Protein AF-A0A7V5Q090-F1 (afdb_monomer)

Secondary structure (DSSP, 8-state):
-HHHHHHHHHHHHHHHHHHHHTHHHHHHHHHHHTSHHHHHHHHHHHHHHHHHHTT-HHHHHHHHHHHHHHHHHHHHH-GGGGGSHHHHTTHHHHHHHHHHHHHTTPPPPTT-TTHHHHHHHHHHHHHHHHHHHS----

Sequence (138 aa):
MRRIQDKRELGRRIDNERATINYEYWMKRSDIEQQKNTAEARRLVRKADEAKANGNPEEAKKLYDEAWDRWAVIFDAHPELITDIMAEDLKPSLDNYELVLRQLDLPFPEDFKLKRLREYYRQREEWEYLQSQTPSSQ

Radius of gyration: 21.01 Å; Cα contacts (8 Å, |Δi|>4): 84; chains: 1; bounding box: 52×27×64 Å

Nearest PDB structures (foldseek):
  8xyv-assembly2_B  TM=5.340E-01  e=2.580E+00  synthetic construct
  7abk-assembly1_A  TM=3.692E-01  e=6.845E+00  Synechocystis sp. PCC 6803 substr. Kazusa
  5cwn-assembly1_A  TM=3.640E-01  e=4.325E+00  synthetic construct

Structure (mmCIF, N/CA/C/O backbone):
data_AF-A0A7V5Q090-F1
#
_entry.id   AF-A0A7V5Q090-F1
#
loop_
_atom_site.group_PDB
_atom_site.id
_atom_site.type_symbol
_atom_site.label_atom_id
_atom_site.label_alt_id
_atom_site.label_comp_id
_atom_site.label_asym_id
_atom_site.label_entity_id
_atom_site.label_seq_id
_atom_site.pdbx_PDB_ins_code
_atom_site.Cartn_x
_atom_site.Cartn_y
_atom_site.Cartn_z
_atom_site.occupancy
_atom_site.B_iso_or_equiv
_atom_site.auth_seq_id
_atom_site.auth_comp_id
_atom_site.auth_asym_id
_atom_site.auth_atom_id
_atom_site.pdbx_PDB_model_num
ATOM 1 N N . MET A 1 1 ? 27.310 5.080 -47.777 1.00 57.38 1 MET A N 1
ATOM 2 C CA . MET A 1 1 ? 28.212 4.734 -46.653 1.00 57.38 1 MET A CA 1
ATOM 3 C C . MET A 1 1 ? 28.044 5.679 -45.458 1.00 57.38 1 MET A C 1
ATOM 5 O O . MET A 1 1 ? 27.571 5.203 -44.437 1.00 57.38 1 MET A O 1
ATOM 9 N N . ARG A 1 2 ? 28.287 6.998 -45.582 1.00 61.34 2 ARG A N 1
ATOM 10 C CA . ARG A 1 2 ? 28.190 7.990 -44.476 1.00 61.34 2 ARG A CA 1
ATOM 11 C C . ARG A 1 2 ? 26.868 7.962 -43.679 1.00 61.34 2 ARG A C 1
ATOM 13 O O . ARG A 1 2 ? 26.884 7.732 -42.482 1.00 61.34 2 ARG A O 1
ATOM 20 N N . ARG A 1 3 ? 25.715 7.979 -44.365 1.00 61.06 3 ARG A N 1
ATOM 21 C CA . ARG A 1 3 ? 24.374 7.862 -43.739 1.00 61.06 3 ARG A CA 1
ATOM 22 C C . ARG A 1 3 ? 24.142 6.598 -42.895 1.00 61.06 3 ARG A C 1
ATOM 24 O O . ARG A 1 3 ? 23.241 6.597 -42.064 1.00 61.06 3 ARG A O 1
ATOM 31 N N . ILE A 1 4 ? 24.868 5.505 -43.145 1.00 66.12 4 ILE A N 1
ATOM 32 C CA . ILE A 1 4 ? 24.721 4.253 -42.379 1.00 66.12 4 ILE A CA 1
ATOM 33 C C . ILE A 1 4 ? 25.577 4.315 -41.109 1.00 66.12 4 ILE A C 1
ATOM 35 O O . ILE A 1 4 ? 25.136 3.849 -40.063 1.00 66.12 4 ILE A O 1
ATOM 39 N N . GLN A 1 5 ? 26.765 4.924 -41.185 1.00 67.88 5 GLN A N 1
ATOM 40 C CA . GLN A 1 5 ? 27.607 5.199 -40.017 1.00 67.88 5 GLN A CA 1
ATOM 41 C C . GLN A 1 5 ? 26.926 6.176 -39.055 1.00 67.88 5 GLN A C 1
ATOM 43 O O . GLN A 1 5 ? 26.800 5.844 -37.881 1.00 67.88 5 GLN A O 1
ATOM 48 N N . ASP A 1 6 ? 26.365 7.276 -39.565 1.00 71.75 6 ASP A N 1
ATOM 49 C CA . ASP A 1 6 ? 25.673 8.278 -38.740 1.00 71.75 6 ASP A CA 1
ATOM 50 C C . ASP A 1 6 ? 24.472 7.670 -37.987 1.00 71.75 6 ASP A C 1
ATOM 52 O O . ASP A 1 6 ? 24.269 7.918 -36.800 1.00 71.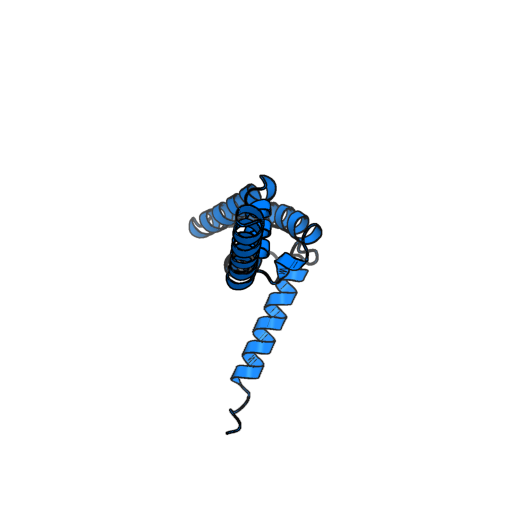75 6 ASP A O 1
ATOM 56 N N . LYS A 1 7 ? 23.696 6.795 -38.648 1.00 70.44 7 LYS A N 1
ATOM 57 C CA . LYS A 1 7 ? 22.575 6.076 -38.015 1.00 70.44 7 LYS A CA 1
ATOM 58 C C . LYS A 1 7 ? 23.034 5.084 -36.940 1.00 70.44 7 LYS A C 1
ATOM 60 O O . LYS A 1 7 ? 22.350 4.927 -35.934 1.00 70.44 7 LYS A O 1
ATOM 65 N N . ARG A 1 8 ? 24.173 4.412 -37.141 1.00 71.88 8 ARG A N 1
ATOM 66 C CA . ARG A 1 8 ? 24.747 3.471 -36.160 1.00 71.88 8 ARG A CA 1
ATOM 67 C C . ARG A 1 8 ? 25.307 4.188 -34.936 1.00 71.88 8 ARG A C 1
ATOM 69 O O . ARG A 1 8 ? 25.207 3.667 -33.831 1.00 71.88 8 ARG A O 1
ATOM 76 N N . GLU A 1 9 ? 25.903 5.355 -35.135 1.00 73.88 9 GLU A N 1
ATOM 77 C CA . GLU A 1 9 ? 26.436 6.181 -34.053 1.00 73.88 9 GLU A CA 1
ATOM 78 C C . GLU A 1 9 ? 25.313 6.811 -33.224 1.00 73.88 9 GLU A C 1
ATOM 80 O O . GLU A 1 9 ? 25.364 6.774 -31.996 1.00 73.88 9 GLU A O 1
ATOM 85 N N . LEU A 1 10 ? 24.242 7.269 -33.882 1.00 76.50 10 LEU A N 1
ATOM 86 C CA . LEU A 1 10 ? 23.024 7.715 -33.209 1.00 76.50 10 LEU A CA 1
ATOM 87 C C . LEU A 1 10 ? 22.376 6.592 -32.383 1.00 76.50 10 LEU A C 1
ATOM 89 O O . LEU A 1 10 ? 22.030 6.823 -31.230 1.00 76.50 10 LEU A O 1
ATOM 93 N N . GLY A 1 11 ? 22.259 5.380 -32.938 1.00 79.88 11 GLY A N 1
ATOM 94 C CA . GLY A 1 11 ? 21.727 4.222 -32.208 1.00 79.88 11 GLY A CA 1
ATOM 95 C C . GLY A 1 11 ? 22.520 3.921 -30.935 1.00 79.88 11 GLY A C 1
ATOM 96 O O . GLY A 1 11 ? 21.945 3.861 -29.857 1.00 79.88 11 GLY A O 1
ATOM 97 N N . ARG A 1 12 ? 23.857 3.871 -31.034 1.00 79.00 12 ARG A N 1
ATOM 98 C CA . ARG A 1 12 ? 24.735 3.649 -29.872 1.00 79.00 12 ARG A CA 1
ATOM 99 C C . ARG A 1 12 ? 24.572 4.709 -28.779 1.00 79.00 12 ARG A C 1
ATOM 101 O O . ARG A 1 12 ? 24.645 4.382 -27.600 1.00 79.00 12 ARG A O 1
ATOM 108 N N . ARG A 1 13 ? 24.373 5.976 -29.158 1.00 73.56 13 ARG A N 1
ATOM 109 C CA . ARG A 1 13 ? 24.124 7.058 -28.193 1.00 73.56 13 ARG A CA 1
ATOM 110 C C . ARG A 1 13 ? 22.788 6.885 -27.481 1.00 73.56 13 ARG A C 1
ATOM 112 O O . ARG A 1 13 ? 22.755 6.979 -26.262 1.00 73.56 13 ARG A O 1
ATOM 119 N N . ILE A 1 14 ? 21.731 6.571 -28.230 1.00 75.00 14 ILE A N 1
ATOM 120 C CA . ILE A 1 14 ? 20.401 6.307 -27.669 1.00 75.00 14 ILE A CA 1
ATOM 121 C C . ILE A 1 14 ? 20.457 5.129 -26.689 1.00 75.00 14 ILE A C 1
ATOM 123 O O . ILE A 1 14 ? 19.910 5.230 -25.595 1.00 75.00 14 ILE A O 1
ATOM 127 N N . ASP A 1 15 ? 21.148 4.043 -27.038 1.00 75.69 15 ASP A N 1
ATOM 128 C CA . ASP A 1 15 ? 21.261 2.865 -26.170 1.00 75.69 15 ASP A CA 1
ATOM 129 C C . ASP A 1 15 ? 22.012 3.185 -24.866 1.00 75.69 15 ASP A C 1
ATOM 131 O O . ASP A 1 15 ? 21.560 2.820 -23.780 1.00 75.69 15 ASP A O 1
ATOM 135 N N . ASN A 1 16 ? 23.111 3.942 -24.950 1.00 73.88 16 ASN A N 1
ATOM 136 C CA . ASN A 1 16 ? 23.860 4.379 -23.770 1.00 73.88 16 ASN A CA 1
ATOM 137 C C . ASN A 1 16 ? 23.034 5.312 -22.864 1.00 73.88 16 ASN A C 1
ATOM 139 O O . ASN A 1 16 ? 23.061 5.177 -21.639 1.00 73.88 16 ASN A O 1
ATOM 143 N N . GLU A 1 17 ? 22.292 6.255 -23.449 1.00 73.19 17 GLU A N 1
ATOM 144 C CA . GLU A 1 17 ? 21.433 7.187 -22.706 1.00 73.19 17 GLU A CA 1
ATOM 145 C C . GLU A 1 17 ? 20.271 6.445 -22.021 1.00 73.19 17 GLU A C 1
ATOM 147 O O . GLU A 1 17 ? 19.977 6.696 -20.849 1.00 73.19 17 GLU A O 1
ATOM 152 N N . ARG A 1 18 ? 19.670 5.459 -22.703 1.00 73.38 18 ARG A N 1
ATOM 153 C CA . ARG A 1 18 ? 18.624 4.588 -22.142 1.00 73.38 18 ARG A CA 1
ATOM 154 C C . ARG A 1 18 ? 19.118 3.762 -20.959 1.00 73.38 18 ARG A C 1
ATOM 156 O O . ARG A 1 18 ? 18.403 3.663 -19.961 1.00 73.38 18 ARG A O 1
ATOM 163 N N . ALA A 1 19 ? 20.329 3.212 -21.051 1.00 71.38 19 ALA A N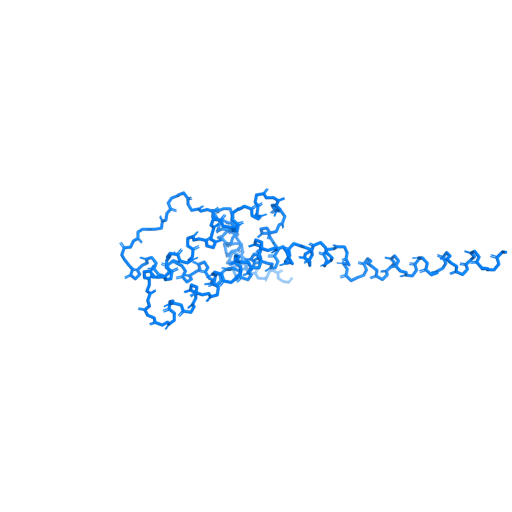 1
ATOM 164 C CA . ALA A 1 19 ? 20.940 2.449 -19.967 1.00 71.38 19 ALA A CA 1
ATOM 165 C C . ALA A 1 19 ? 21.282 3.333 -18.755 1.00 71.38 19 ALA A C 1
ATOM 167 O O . ALA A 1 19 ? 21.074 2.925 -17.617 1.00 71.38 19 ALA A O 1
ATOM 168 N N . THR A 1 20 ? 21.748 4.565 -18.989 1.00 73.38 20 THR A N 1
ATOM 169 C CA . THR A 1 20 ? 22.160 5.489 -17.916 1.00 73.38 20 THR A CA 1
ATOM 170 C C . THR A 1 20 ? 20.979 5.953 -17.056 1.00 73.38 20 THR A C 1
ATOM 172 O O . THR A 1 20 ? 21.113 6.079 -15.844 1.00 73.38 20 THR A O 1
ATOM 175 N N . ILE A 1 21 ? 19.818 6.205 -17.667 1.00 73.75 21 ILE A N 1
ATOM 176 C CA . ILE A 1 21 ? 18.642 6.784 -16.984 1.00 73.75 21 ILE A CA 1
ATOM 177 C C . ILE A 1 21 ? 17.689 5.695 -16.452 1.00 73.75 21 ILE A C 1
ATOM 179 O O . ILE A 1 21 ? 16.707 5.999 -15.779 1.00 73.75 21 ILE A O 1
ATOM 183 N N . ASN A 1 22 ? 17.976 4.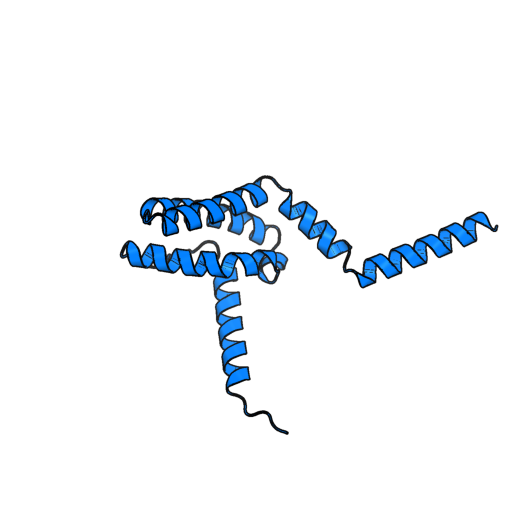417 -16.724 1.00 83.81 22 ASN A N 1
ATOM 184 C CA . ASN A 1 22 ? 17.056 3.305 -16.483 1.00 83.81 22 ASN A CA 1
ATOM 185 C C . ASN A 1 22 ? 15.711 3.513 -17.216 1.00 83.81 22 ASN A C 1
ATOM 187 O O . ASN A 1 22 ? 14.625 3.453 -16.643 1.00 83.81 22 ASN A O 1
ATOM 191 N N . TYR A 1 23 ? 15.788 3.844 -18.508 1.00 81.12 23 TYR A N 1
ATOM 192 C CA . TYR A 1 23 ? 14.634 4.265 -19.311 1.00 81.12 23 TYR A CA 1
ATOM 193 C C . TYR A 1 23 ? 13.528 3.205 -19.398 1.00 81.12 23 TYR A C 1
ATOM 195 O O . TYR A 1 23 ? 12.351 3.540 -19.301 1.00 81.12 23 TYR A O 1
ATOM 203 N N . GLU A 1 24 ? 13.893 1.933 -19.566 1.00 80.50 24 GLU A N 1
ATOM 204 C CA . GLU A 1 24 ? 12.922 0.835 -19.679 1.00 80.50 24 GLU A CA 1
ATOM 205 C C . GLU A 1 24 ? 12.111 0.655 -18.392 1.00 80.50 24 GLU A C 1
ATOM 207 O O . GLU A 1 24 ? 10.899 0.452 -18.453 1.00 80.50 24 GLU A O 1
ATOM 212 N N . TYR A 1 25 ? 12.754 0.816 -17.232 1.00 82.75 25 TYR A N 1
ATOM 213 C CA . TYR A 1 25 ? 12.088 0.820 -15.932 1.00 82.75 25 TYR A CA 1
ATOM 214 C C . TYR A 1 25 ? 11.060 1.954 -15.829 1.00 82.75 25 TYR A C 1
ATOM 216 O O . TYR A 1 25 ? 9.895 1.698 -15.523 1.00 82.75 25 TYR A O 1
ATOM 224 N N . TRP A 1 26 ? 11.450 3.193 -16.153 1.00 85.56 26 TRP A N 1
ATOM 225 C CA . TRP A 1 26 ? 10.536 4.339 -16.090 1.00 85.56 26 TRP A CA 1
ATOM 226 C C . TRP A 1 26 ? 9.395 4.242 -17.103 1.00 85.56 26 TRP A C 1
ATOM 228 O O . TRP A 1 26 ? 8.272 4.639 -16.793 1.00 85.56 26 TRP A O 1
ATOM 238 N N . MET A 1 27 ? 9.652 3.689 -18.292 1.00 86.00 27 MET A N 1
ATOM 239 C CA . MET A 1 27 ? 8.611 3.454 -19.292 1.00 86.00 27 MET A CA 1
ATOM 240 C C . MET A 1 27 ? 7.593 2.430 -18.786 1.00 86.00 27 MET A C 1
ATOM 242 O O . MET A 1 27 ? 6.403 2.726 -18.753 1.00 86.00 27 MET A O 1
ATOM 246 N N . LYS A 1 28 ? 8.061 1.272 -18.304 1.00 86.06 28 LYS A N 1
ATOM 247 C CA . LYS A 1 28 ? 7.188 0.224 -17.762 1.00 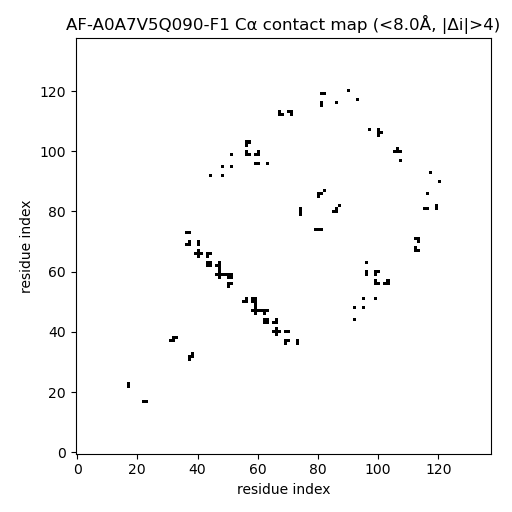86.06 28 LYS A CA 1
ATOM 248 C C . LYS A 1 28 ? 6.354 0.738 -16.590 1.00 86.06 28 LYS A C 1
ATOM 250 O O . LYS A 1 28 ? 5.156 0.477 -16.521 1.00 86.06 28 LYS A O 1
ATOM 255 N N . ARG A 1 29 ? 6.974 1.492 -15.680 1.00 86.44 29 ARG A N 1
ATOM 256 C CA . ARG A 1 29 ? 6.275 2.105 -14.548 1.00 86.44 29 ARG A CA 1
ATOM 257 C C . ARG A 1 29 ? 5.199 3.082 -15.013 1.00 86.44 29 ARG A C 1
ATOM 259 O O . ARG A 1 29 ? 4.070 3.001 -14.542 1.00 86.44 29 ARG A O 1
ATOM 266 N N . SER A 1 30 ? 5.529 3.959 -15.958 1.00 88.00 30 SER A N 1
ATOM 267 C CA . SER A 1 30 ? 4.575 4.906 -16.541 1.00 88.00 30 SER A CA 1
ATOM 268 C C . SER A 1 30 ? 3.380 4.189 -17.174 1.00 88.00 30 SER A C 1
ATOM 270 O O . SER A 1 30 ? 2.236 4.563 -16.919 1.00 88.00 30 SER A O 1
ATOM 272 N N . ASP A 1 31 ? 3.626 3.113 -17.925 1.00 89.44 31 ASP A N 1
ATOM 273 C CA . ASP A 1 31 ? 2.565 2.314 -18.543 1.00 89.44 31 ASP A CA 1
ATOM 274 C C . ASP A 1 31 ? 1.624 1.708 -17.494 1.00 89.44 31 ASP A C 1
ATOM 276 O O . ASP A 1 31 ? 0.408 1.712 -17.682 1.00 89.44 31 ASP A O 1
ATOM 280 N N . ILE A 1 32 ? 2.165 1.224 -16.371 1.00 90.00 32 ILE A N 1
ATOM 281 C CA . ILE A 1 32 ? 1.378 0.659 -15.266 1.00 90.00 32 ILE A CA 1
ATOM 282 C C . ILE A 1 32 ? 0.604 1.753 -14.517 1.00 90.00 32 ILE A C 1
ATOM 284 O O . ILE A 1 32 ? -0.578 1.568 -14.220 1.00 90.00 32 ILE A O 1
ATOM 288 N N . GLU A 1 33 ? 1.226 2.898 -14.229 1.00 86.44 33 GLU A N 1
ATOM 289 C CA . GLU A 1 33 ? 0.592 4.030 -13.537 1.00 86.44 33 GLU A CA 1
ATOM 290 C C . GLU A 1 33 ? -0.569 4.637 -14.339 1.00 86.44 33 GLU A C 1
ATOM 292 O O . GLU A 1 33 ? -1.576 5.044 -13.754 1.00 86.44 33 GLU A O 1
ATOM 297 N N . GLN A 1 34 ? -0.474 4.642 -15.671 1.00 89.12 34 GLN A N 1
ATOM 298 C CA . GLN A 1 34 ? -1.530 5.133 -16.561 1.00 89.12 34 GLN A CA 1
ATOM 299 C C . GLN A 1 34 ? -2.733 4.187 -16.670 1.00 89.12 34 GLN A C 1
ATOM 301 O O . GLN A 1 34 ? -3.797 4.594 -17.152 1.00 89.12 34 GLN A O 1
ATOM 306 N N . GLN A 1 35 ? -2.613 2.931 -16.227 1.00 92.88 35 GLN A N 1
ATOM 307 C CA . GLN A 1 35 ? -3.745 2.012 -16.245 1.00 92.88 35 GLN A CA 1
ATOM 308 C C . GLN A 1 35 ? -4.866 2.535 -15.346 1.00 92.88 35 GLN A C 1
ATOM 310 O O . GLN A 1 35 ? -4.655 2.927 -14.197 1.00 92.88 35 GLN A O 1
ATOM 315 N N . LYS A 1 36 ? -6.104 2.457 -15.846 1.00 91.44 36 LYS A N 1
ATOM 316 C CA . LYS A 1 36 ? -7.294 2.921 -15.119 1.00 91.44 36 LYS A CA 1
ATOM 317 C C . LYS A 1 36 ? -7.405 2.300 -13.723 1.00 91.44 36 LYS A C 1
ATOM 319 O O . LYS A 1 36 ? -7.831 2.979 -12.796 1.00 91.44 36 LYS A O 1
ATOM 324 N N . ASN A 1 37 ? -7.022 1.029 -13.569 1.00 92.62 37 ASN A N 1
ATOM 325 C CA . ASN A 1 37 ? -7.067 0.353 -12.274 1.00 92.62 37 ASN A CA 1
ATOM 326 C C . ASN A 1 37 ? -6.063 0.950 -11.275 1.00 92.62 37 ASN A C 1
ATOM 328 O O . ASN A 1 37 ? -6.434 1.213 -10.136 1.00 92.62 37 ASN A O 1
ATOM 332 N N . THR A 1 38 ? -4.832 1.229 -11.709 1.00 93.25 38 THR A N 1
ATOM 333 C CA . THR A 1 38 ? -3.785 1.844 -10.880 1.00 93.25 38 THR A CA 1
ATOM 334 C C . THR A 1 38 ? -4.146 3.269 -10.481 1.00 93.25 38 THR A C 1
ATOM 336 O O . THR A 1 38 ? -4.063 3.624 -9.304 1.00 93.25 38 THR A O 1
ATOM 339 N N . ALA A 1 39 ? -4.627 4.071 -11.435 1.00 95.19 39 ALA A N 1
ATOM 340 C CA . ALA A 1 39 ? -5.104 5.422 -11.161 1.00 95.19 39 ALA A CA 1
ATOM 341 C C . ALA A 1 39 ? -6.257 5.418 -10.142 1.00 95.19 39 ALA A C 1
ATOM 343 O O . ALA A 1 39 ? -6.282 6.233 -9.217 1.00 95.19 39 ALA A O 1
ATOM 344 N N . GLU A 1 40 ? -7.187 4.470 -10.268 1.00 97.12 40 GLU A N 1
ATOM 345 C CA . GLU A 1 40 ? -8.305 4.328 -9.338 1.00 97.12 40 GLU A CA 1
ATOM 346 C C . GLU A 1 40 ? -7.858 3.852 -7.951 1.00 97.12 40 GLU A C 1
ATOM 348 O O . GLU A 1 40 ? -8.311 4.400 -6.946 1.00 97.12 40 GLU A O 1
ATOM 353 N N . ALA A 1 41 ? -6.923 2.901 -7.876 1.00 97.12 41 ALA A N 1
ATOM 354 C CA . ALA A 1 41 ? -6.332 2.450 -6.619 1.00 97.12 41 ALA A CA 1
ATOM 355 C C . ALA A 1 41 ? -5.663 3.616 -5.872 1.00 97.12 41 ALA A C 1
ATOM 357 O O . ALA A 1 41 ? -5.951 3.851 -4.699 1.00 97.12 41 ALA A O 1
ATOM 358 N N . ARG A 1 42 ? -4.852 4.426 -6.569 1.00 96.06 42 ARG A N 1
ATOM 359 C CA . ARG A 1 42 ? -4.246 5.655 -6.021 1.00 96.06 42 ARG A CA 1
ATOM 360 C C . ARG A 1 42 ? -5.304 6.653 -5.550 1.00 96.06 42 ARG A C 1
ATOM 362 O O . ARG A 1 42 ? -5.183 7.232 -4.470 1.00 96.06 42 ARG A O 1
ATOM 369 N N . ARG A 1 43 ? -6.364 6.846 -6.341 1.00 97.75 43 ARG A N 1
ATOM 370 C CA . ARG A 1 43 ? -7.474 7.743 -5.995 1.00 97.75 43 ARG A CA 1
ATOM 371 C C . ARG A 1 43 ? -8.184 7.297 -4.717 1.00 97.75 43 ARG A C 1
ATOM 373 O O . ARG A 1 43 ? -8.589 8.154 -3.937 1.00 97.75 43 ARG A O 1
ATOM 380 N N . LEU A 1 44 ? -8.388 5.995 -4.530 1.00 98.50 44 LEU A N 1
ATOM 381 C CA . LEU A 1 44 ? -9.043 5.440 -3.346 1.00 98.50 44 LEU A CA 1
ATOM 382 C C . LEU A 1 44 ? -8.176 5.587 -2.100 1.00 98.50 44 LEU A C 1
ATOM 384 O O . LEU A 1 44 ? -8.688 6.089 -1.105 1.00 98.50 44 LEU A O 1
ATOM 388 N N . VAL A 1 45 ? -6.874 5.281 -2.184 1.00 98.31 45 VAL A N 1
ATOM 389 C CA . VAL A 1 45 ? -5.924 5.519 -1.080 1.00 98.31 45 VAL A CA 1
ATOM 390 C C . VAL A 1 45 ? -5.981 6.977 -0.626 1.00 98.31 45 VAL A C 1
ATOM 392 O O . VAL A 1 45 ? -6.227 7.245 0.546 1.00 98.31 45 VAL A O 1
ATOM 395 N N . ARG A 1 46 ? -5.877 7.928 -1.565 1.00 98.06 46 ARG A N 1
ATOM 396 C CA . ARG A 1 46 ? -5.947 9.358 -1.237 1.00 98.06 46 ARG A CA 1
ATOM 397 C C . ARG A 1 46 ? -7.263 9.736 -0.552 1.00 98.06 46 ARG A C 1
ATOM 399 O O . ARG A 1 46 ? -7.249 10.465 0.432 1.00 98.06 46 ARG A O 1
ATOM 406 N N . LYS A 1 47 ? -8.402 9.247 -1.056 1.00 98.62 47 LYS A N 1
ATOM 407 C CA . LYS A 1 47 ? -9.702 9.519 -0.422 1.00 98.62 47 LYS A CA 1
ATOM 408 C C . LYS A 1 47 ? -9.810 8.894 0.968 1.00 98.62 47 LYS A C 1
ATOM 410 O O . LYS A 1 47 ? -10.454 9.479 1.831 1.00 98.62 47 LYS A O 1
ATOM 415 N N . ALA A 1 48 ? -9.207 7.729 1.186 1.00 98.62 48 ALA A N 1
ATOM 416 C CA . ALA A 1 48 ? -9.179 7.083 2.491 1.00 98.62 48 ALA A CA 1
ATOM 417 C C . ALA A 1 48 ? -8.347 7.897 3.496 1.00 98.62 48 ALA A C 1
ATOM 419 O O . ALA A 1 48 ? -8.815 8.159 4.604 1.00 98.62 48 ALA A O 1
ATOM 420 N N . ASP A 1 49 ? -7.171 8.382 3.076 1.00 98.31 49 ASP A N 1
ATOM 421 C CA . ASP A 1 49 ? -6.335 9.288 3.872 1.00 98.31 49 ASP A CA 1
ATOM 422 C C . ASP A 1 49 ? -7.091 10.592 4.214 1.00 98.31 49 ASP A C 1
ATOM 424 O O . ASP A 1 49 ? -7.074 11.040 5.362 1.00 98.31 49 ASP A O 1
ATOM 428 N N . GLU A 1 50 ? -7.820 11.170 3.249 1.00 98.50 50 GLU A N 1
ATOM 429 C CA . GLU A 1 50 ? -8.683 12.344 3.458 1.00 98.50 50 GLU A CA 1
ATOM 430 C C . GLU A 1 50 ? -9.833 12.052 4.440 1.00 98.50 50 GLU A C 1
ATOM 432 O O . GLU A 1 50 ? -10.084 12.840 5.351 1.00 98.50 50 GLU A O 1
ATOM 437 N N . ALA A 1 51 ? -10.523 10.917 4.300 1.00 98.31 51 ALA A N 1
ATOM 438 C CA . ALA A 1 51 ? -11.604 10.517 5.201 1.00 98.31 51 ALA A CA 1
ATOM 439 C C . ALA A 1 51 ? -11.103 10.326 6.641 1.00 98.31 51 ALA A C 1
ATOM 441 O O . ALA A 1 51 ? -11.738 10.817 7.577 1.00 98.31 51 ALA A O 1
ATOM 442 N N . LYS A 1 52 ? -9.929 9.704 6.819 1.00 97.38 52 LYS A N 1
ATOM 443 C CA . LYS A 1 52 ? -9.261 9.598 8.123 1.00 97.38 52 LYS A CA 1
ATOM 444 C C . LYS A 1 52 ? -8.964 10.983 8.695 1.00 97.38 52 LYS A C 1
ATOM 446 O O . LYS A 1 52 ? -9.270 11.239 9.857 1.00 97.38 52 LYS A O 1
ATOM 451 N N . ALA A 1 53 ? -8.361 11.870 7.901 1.00 97.31 53 ALA A N 1
ATOM 452 C CA . ALA A 1 53 ? -8.014 13.221 8.342 1.00 97.31 53 ALA A CA 1
ATOM 453 C C . ALA A 1 53 ? -9.250 14.037 8.761 1.00 97.31 53 ALA A C 1
ATOM 455 O O . ALA A 1 53 ? -9.172 14.838 9.689 1.00 97.31 53 ALA A O 1
ATOM 456 N N . ASN A 1 54 ? -10.396 13.778 8.129 1.00 97.81 54 ASN A N 1
ATOM 457 C CA . ASN A 1 54 ? -11.682 14.395 8.451 1.00 97.81 54 ASN A CA 1
ATOM 458 C C . ASN A 1 54 ? -12.414 13.741 9.639 1.00 97.81 54 ASN A C 1
ATOM 460 O O . ASN A 1 54 ? -13.527 14.154 9.954 1.00 97.81 54 ASN A O 1
ATOM 464 N N . GLY A 1 55 ? -11.822 12.736 10.293 1.00 97.31 55 GLY A N 1
ATOM 465 C CA . GLY A 1 55 ? -12.424 12.066 11.446 1.00 97.31 55 GLY A CA 1
ATOM 466 C C . GLY A 1 55 ? -13.551 11.094 11.094 1.00 97.31 55 GLY A C 1
ATO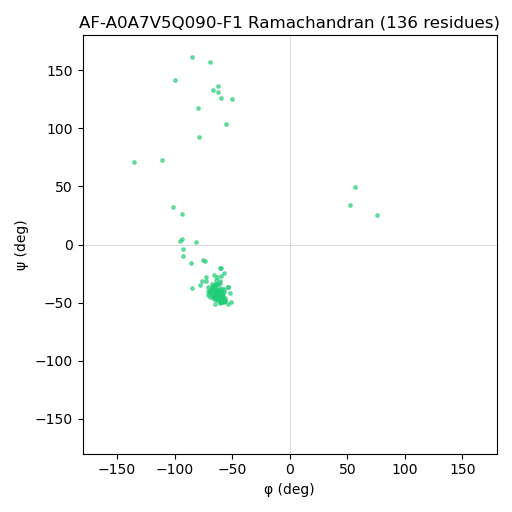M 467 O O . GLY A 1 55 ? -14.397 10.837 11.942 1.00 97.31 55 GLY A O 1
ATOM 468 N N . ASN A 1 56 ? -13.554 10.546 9.873 1.00 98.06 56 ASN A N 1
ATOM 469 C CA . ASN A 1 56 ? -14.535 9.560 9.404 1.00 98.06 56 ASN A CA 1
ATOM 470 C C . ASN A 1 56 ? -13.873 8.177 9.220 1.00 98.06 56 ASN A C 1
ATOM 472 O O . ASN A 1 56 ? -13.632 7.760 8.078 1.00 98.06 56 ASN A O 1
ATOM 476 N N . PRO A 1 57 ? -13.526 7.467 10.311 1.00 97.56 57 PRO A N 1
ATOM 477 C CA . PRO A 1 57 ? -12.776 6.216 10.237 1.00 97.56 57 PRO A CA 1
ATOM 478 C C . PRO A 1 57 ? -13.539 5.088 9.524 1.00 97.56 57 PRO A C 1
ATOM 480 O O . PRO A 1 57 ? -12.915 4.278 8.840 1.00 97.56 57 PRO A O 1
ATOM 483 N N . GLU A 1 58 ? -14.871 5.045 9.591 1.00 98.25 58 GLU A N 1
ATOM 484 C CA . GLU A 1 58 ? -15.684 4.036 8.898 1.00 98.25 58 GLU A CA 1
ATOM 485 C C . GLU A 1 58 ? -15.561 4.156 7.374 1.00 98.25 58 GLU A C 1
ATOM 487 O O . GLU A 1 58 ? -15.337 3.164 6.675 1.00 98.25 58 GLU A O 1
ATOM 492 N N . GLU A 1 59 ? -15.665 5.382 6.855 1.00 98.38 59 GLU A N 1
ATOM 493 C CA . GLU A 1 59 ? -15.508 5.650 5.423 1.00 98.38 59 GLU A CA 1
ATOM 494 C C . GLU A 1 59 ? -14.054 5.440 4.991 1.00 98.38 59 GLU A C 1
ATOM 496 O O . GLU A 1 59 ? -13.802 4.833 3.950 1.00 98.38 59 GLU A O 1
ATOM 501 N N . ALA A 1 60 ? -13.090 5.861 5.818 1.00 98.62 60 ALA A N 1
ATOM 502 C CA . ALA A 1 60 ? -11.677 5.609 5.564 1.00 98.62 60 ALA A CA 1
ATOM 503 C C . ALA A 1 60 ? -11.398 4.109 5.416 1.00 98.62 60 ALA A C 1
ATOM 505 O O . ALA A 1 60 ? -10.791 3.697 4.428 1.00 98.62 60 ALA A O 1
ATOM 506 N N . LYS A 1 61 ? -11.896 3.277 6.342 1.00 98.38 61 LYS A N 1
ATOM 507 C CA . LYS A 1 61 ? -11.727 1.820 6.286 1.00 98.38 61 LYS A CA 1
ATOM 508 C C . LYS A 1 61 ? -12.278 1.250 4.982 1.00 98.38 61 LYS A C 1
ATOM 510 O O . LYS A 1 61 ? -11.577 0.500 4.310 1.00 98.38 61 LYS A O 1
ATOM 515 N N . LYS A 1 62 ? -13.505 1.619 4.609 1.00 98.50 62 LYS A N 1
ATOM 516 C CA . LYS A 1 62 ? -14.146 1.139 3.378 1.00 98.50 62 LYS A CA 1
ATOM 517 C C . LYS A 1 62 ? -13.331 1.498 2.132 1.00 98.50 62 LYS A C 1
ATOM 519 O O . LYS A 1 62 ? -13.141 0.655 1.258 1.00 98.50 62 LYS A O 1
ATOM 524 N N . LEU A 1 63 ? -12.851 2.738 2.054 1.00 98.75 63 LEU A N 1
ATOM 525 C CA . LEU A 1 63 ? -12.045 3.216 0.930 1.00 98.75 63 LEU A CA 1
ATOM 526 C C . LEU A 1 63 ? -10.676 2.531 0.873 1.00 98.75 63 LEU A C 1
ATOM 528 O O . LEU A 1 63 ? -10.211 2.204 -0.219 1.00 98.75 63 LEU A O 1
ATOM 532 N N . TYR A 1 64 ? -10.047 2.288 2.026 1.00 98.56 64 TYR A N 1
ATOM 533 C CA . TYR A 1 64 ? -8.814 1.511 2.101 1.00 98.56 64 TYR A CA 1
ATOM 534 C C . TYR A 1 64 ? -9.027 0.071 1.650 1.00 98.56 64 TYR A C 1
ATOM 536 O O . TYR A 1 64 ? -8.261 -0.401 0.821 1.00 98.56 64 TYR A O 1
ATOM 544 N N . ASP A 1 65 ? -10.068 -0.608 2.133 1.00 98.12 65 ASP A N 1
ATOM 545 C CA . ASP A 1 65 ? -10.361 -1.988 1.736 1.00 98.12 65 ASP A CA 1
ATOM 546 C C . ASP A 1 65 ? -10.522 -2.098 0.207 1.00 98.12 65 ASP A C 1
ATOM 548 O O . ASP A 1 65 ? -9.876 -2.939 -0.420 1.00 98.12 65 ASP A O 1
ATOM 552 N N . GLU A 1 66 ? -11.276 -1.182 -0.420 1.00 98.12 66 GLU A N 1
ATOM 553 C CA . GLU A 1 66 ? -11.412 -1.146 -1.885 1.00 98.12 66 GLU A CA 1
ATOM 554 C C . GLU A 1 66 ? -10.075 -0.847 -2.588 1.00 98.12 66 GLU A C 1
ATOM 556 O O . GLU A 1 66 ? -9.767 -1.412 -3.642 1.00 98.12 66 GLU A O 1
ATOM 561 N N . ALA A 1 67 ? -9.253 0.041 -2.021 1.00 98.06 67 ALA A N 1
ATOM 562 C CA . ALA A 1 67 ? -7.925 0.314 -2.554 1.00 98.06 67 ALA A CA 1
ATOM 563 C C . ALA A 1 67 ? -7.025 -0.929 -2.496 1.00 98.06 67 ALA A C 1
ATOM 565 O O . ALA A 1 67 ? -6.331 -1.229 -3.468 1.00 98.06 67 ALA A O 1
ATOM 566 N N . TRP A 1 68 ? -7.040 -1.657 -1.379 1.00 97.88 68 TRP A N 1
ATOM 567 C CA . TRP A 1 68 ? -6.227 -2.849 -1.152 1.00 97.88 68 TRP A CA 1
ATOM 568 C C . TRP A 1 68 ? -6.617 -4.002 -2.066 1.00 97.88 68 TRP A C 1
ATOM 570 O O . TRP A 1 68 ? -5.723 -4.668 -2.585 1.00 97.88 68 TRP A O 1
ATOM 580 N N . ASP A 1 69 ? -7.908 -4.182 -2.348 1.00 97.19 69 ASP A N 1
ATOM 581 C CA . ASP A 1 69 ? -8.365 -5.148 -3.351 1.00 97.19 69 ASP A CA 1
ATOM 582 C C . ASP A 1 69 ? -7.772 -4.841 -4.736 1.00 97.19 69 ASP A C 1
ATOM 584 O O . ASP A 1 69 ? -7.280 -5.733 -5.430 1.00 97.19 69 ASP A O 1
ATOM 588 N N . ARG A 1 70 ? -7.742 -3.565 -5.138 1.00 97.25 70 ARG A N 1
ATOM 589 C CA . ARG A 1 70 ? -7.166 -3.167 -6.433 1.00 97.25 70 ARG A CA 1
ATOM 590 C C . ARG A 1 70 ? -5.652 -3.308 -6.467 1.00 97.25 70 ARG A C 1
ATOM 592 O O . ARG A 1 70 ? -5.113 -3.771 -7.471 1.00 97.25 70 ARG A O 1
ATOM 599 N N . TRP A 1 71 ? -4.974 -2.916 -5.392 1.00 96.94 71 TRP A N 1
ATOM 600 C CA . TRP A 1 71 ? -3.526 -3.059 -5.273 1.00 96.94 71 TRP A CA 1
ATOM 601 C C . TRP A 1 71 ? -3.089 -4.519 -5.268 1.00 96.94 71 TRP A C 1
ATOM 603 O O . TRP A 1 71 ? -2.067 -4.831 -5.871 1.00 96.94 71 TRP A O 1
ATOM 613 N N . ALA A 1 72 ? -3.875 -5.421 -4.678 1.00 96.19 72 ALA A N 1
ATOM 614 C CA . ALA A 1 72 ? -3.596 -6.850 -4.735 1.00 96.19 72 ALA A CA 1
ATOM 615 C C . ALA A 1 72 ? -3.594 -7.358 -6.181 1.00 96.19 72 ALA A C 1
ATOM 617 O O . ALA A 1 72 ? -2.630 -7.991 -6.593 1.00 96.19 72 ALA A O 1
ATOM 618 N N . VAL A 1 73 ? -4.587 -6.972 -6.991 1.00 95.88 73 VAL A N 1
ATOM 619 C CA . VAL A 1 73 ? -4.620 -7.317 -8.426 1.00 95.88 73 VAL A CA 1
ATOM 620 C C . VAL A 1 73 ? -3.390 -6.780 -9.169 1.00 95.88 73 VAL A C 1
ATOM 622 O O . VAL A 1 73 ? -2.827 -7.476 -10.014 1.00 95.88 73 VAL A O 1
ATOM 625 N N . ILE A 1 74 ? -2.954 -5.554 -8.860 1.00 94.75 74 ILE A N 1
ATOM 626 C CA . ILE A 1 74 ? -1.775 -4.940 -9.491 1.00 94.75 74 ILE A CA 1
ATOM 627 C C . ILE A 1 74 ? -0.499 -5.698 -9.111 1.00 94.75 74 ILE A C 1
ATOM 629 O O . ILE A 1 74 ? 0.292 -6.022 -9.993 1.00 94.75 74 ILE A O 1
ATOM 633 N N . PHE A 1 75 ? -0.302 -6.016 -7.830 1.00 94.62 75 PHE A N 1
ATOM 634 C CA . PHE A 1 75 ? 0.884 -6.744 -7.372 1.00 94.62 75 PHE A CA 1
ATOM 635 C C . PHE A 1 75 ? 0.879 -8.220 -7.766 1.00 94.62 75 PHE A C 1
ATOM 637 O O . PHE A 1 75 ? 1.946 -8.793 -7.955 1.00 94.62 75 PHE A O 1
ATOM 644 N N . ASP A 1 76 ? -0.287 -8.838 -7.935 1.00 93.69 76 ASP A N 1
ATOM 645 C CA . ASP A 1 76 ? -0.376 -10.190 -8.482 1.00 93.69 76 ASP A CA 1
ATOM 646 C C . ASP A 1 76 ? 0.039 -10.216 -9.961 1.00 93.69 76 ASP A C 1
ATOM 648 O O . ASP A 1 76 ? 0.712 -11.152 -10.396 1.00 93.69 76 ASP A O 1
ATOM 652 N N . ALA A 1 77 ? -0.304 -9.173 -10.728 1.00 92.81 77 ALA A N 1
ATOM 653 C CA . ALA A 1 77 ? 0.115 -9.018 -12.123 1.00 92.81 77 ALA A CA 1
ATOM 654 C C . ALA A 1 77 ? 1.580 -8.564 -12.272 1.00 92.81 77 ALA A C 1
ATOM 656 O O . ALA A 1 77 ? 2.242 -8.923 -13.248 1.00 92.81 77 ALA A O 1
ATOM 657 N N . HIS A 1 78 ? 2.078 -7.787 -11.308 1.00 91.94 78 HIS A N 1
ATOM 658 C CA . HIS A 1 78 ? 3.415 -7.196 -11.306 1.00 91.94 78 HIS A CA 1
ATOM 659 C C . HIS A 1 78 ? 4.100 -7.348 -9.933 1.00 91.94 78 HIS A C 1
ATOM 661 O O . HIS A 1 78 ? 4.262 -6.357 -9.209 1.00 91.94 78 HIS A O 1
ATOM 667 N N . PRO A 1 79 ? 4.512 -8.571 -9.537 1.00 91.69 79 PRO A N 1
ATOM 668 C CA . PRO A 1 79 ? 5.107 -8.821 -8.221 1.00 91.69 79 PRO A CA 1
ATOM 669 C C . PRO A 1 79 ? 6.384 -8.021 -7.954 1.00 91.69 79 PRO A C 1
ATOM 671 O O . PRO A 1 79 ? 6.687 -7.708 -6.804 1.00 91.69 79 PRO A O 1
ATOM 674 N N . GLU A 1 80 ? 7.120 -7.659 -9.006 1.00 88.00 80 GLU A N 1
ATOM 675 C CA . GLU A 1 80 ? 8.316 -6.820 -8.932 1.00 88.00 80 GLU A CA 1
ATOM 676 C C . GLU A 1 80 ? 8.044 -5.419 -8.365 1.00 88.00 80 GLU A C 1
ATOM 678 O O . GLU A 1 80 ? 8.964 -4.775 -7.868 1.00 88.00 80 GLU A O 1
ATOM 683 N N . LEU A 1 81 ? 6.790 -4.951 -8.394 1.00 90.06 81 LEU A N 1
ATOM 684 C CA . LEU A 1 81 ? 6.429 -3.642 -7.857 1.00 90.06 81 LEU A CA 1
ATOM 685 C C . LEU A 1 81 ? 6.377 -3.607 -6.328 1.00 90.06 81 LEU A C 1
ATOM 687 O O . LEU A 1 81 ? 6.343 -2.522 -5.763 1.00 90.06 81 LEU A O 1
ATOM 691 N N . ILE A 1 82 ? 6.383 -4.752 -5.639 1.00 90.25 82 ILE A N 1
ATOM 692 C CA . ILE A 1 82 ? 6.335 -4.799 -4.165 1.00 90.25 82 ILE A CA 1
ATOM 693 C C . ILE A 1 82 ? 7.557 -4.114 -3.539 1.00 90.25 82 ILE A C 1
ATOM 695 O O . ILE A 1 82 ? 7.448 -3.500 -2.482 1.00 90.25 82 ILE A O 1
ATOM 699 N N . THR A 1 83 ? 8.714 -4.211 -4.190 1.00 87.31 83 THR A N 1
ATOM 700 C CA . THR A 1 83 ? 9.960 -3.571 -3.745 1.00 87.31 83 THR A CA 1
ATOM 701 C C . THR A 1 83 ? 10.196 -2.218 -4.416 1.00 87.31 83 THR A C 1
ATOM 703 O O . THR A 1 83 ? 11.253 -1.621 -4.230 1.00 87.31 83 THR A O 1
ATOM 706 N N . ASP A 1 84 ? 9.250 -1.760 -5.237 1.00 89.44 84 ASP A N 1
ATOM 707 C CA . ASP A 1 84 ? 9.351 -0.531 -6.013 1.00 89.44 84 ASP A CA 1
ATOM 708 C C . ASP A 1 84 ? 8.934 0.704 -5.202 1.00 89.44 84 ASP A C 1
ATOM 710 O O . ASP A 1 84 ? 8.197 0.621 -4.218 1.00 89.44 84 ASP A O 1
ATOM 714 N N . ILE A 1 85 ? 9.346 1.879 -5.679 1.00 84.69 85 ILE A N 1
ATOM 715 C CA . ILE A 1 85 ? 8.931 3.183 -5.149 1.00 84.69 85 ILE A CA 1
ATOM 716 C C . ILE A 1 85 ? 7.397 3.302 -5.109 1.00 84.69 85 ILE A C 1
ATOM 718 O O . ILE A 1 85 ? 6.849 3.864 -4.165 1.00 84.69 85 ILE A O 1
ATOM 722 N N . MET A 1 86 ? 6.675 2.746 -6.091 1.00 85.06 86 MET A N 1
ATOM 723 C CA . MET A 1 86 ? 5.207 2.764 -6.080 1.00 85.06 86 MET A CA 1
ATOM 724 C C . MET A 1 86 ? 4.611 2.133 -4.822 1.00 85.06 86 MET A C 1
ATOM 726 O O . MET A 1 86 ? 3.590 2.607 -4.322 1.00 85.06 86 MET A O 1
ATOM 730 N N . ALA A 1 87 ? 5.228 1.058 -4.340 1.00 88.69 87 ALA A N 1
ATOM 731 C CA . ALA A 1 87 ? 4.821 0.392 -3.121 1.00 88.69 87 ALA A CA 1
ATOM 732 C C . ALA A 1 87 ? 5.296 1.157 -1.878 1.00 88.69 87 ALA A C 1
ATOM 734 O O . ALA A 1 87 ? 4.549 1.231 -0.903 1.00 88.69 87 ALA A O 1
ATOM 735 N N . GLU A 1 88 ? 6.476 1.791 -1.932 1.00 90.00 88 GLU A N 1
ATOM 736 C CA . GLU A 1 88 ? 6.993 2.661 -0.861 1.00 90.00 88 GLU A CA 1
ATOM 737 C C . GLU A 1 88 ? 6.041 3.801 -0.524 1.00 90.00 88 GLU A C 1
ATOM 739 O O . GLU A 1 88 ? 5.748 4.038 0.650 1.00 90.00 88 GLU A O 1
ATOM 744 N N . ASP A 1 89 ? 5.444 4.407 -1.546 1.00 91.56 89 ASP A N 1
ATOM 745 C CA . ASP A 1 89 ? 4.422 5.436 -1.379 1.00 91.56 89 ASP A CA 1
ATOM 746 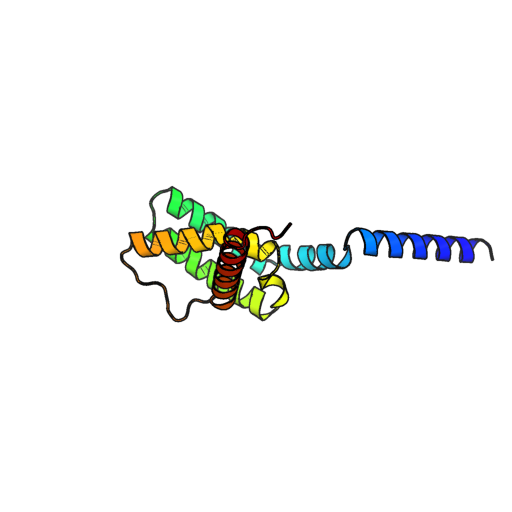C C . ASP A 1 89 ? 3.178 4.950 -0.605 1.00 91.56 89 ASP A C 1
ATOM 748 O O . ASP A 1 89 ? 2.410 5.771 -0.107 1.00 91.56 89 ASP A O 1
ATOM 752 N N . LEU A 1 90 ? 2.929 3.635 -0.520 1.00 95.00 90 LEU A N 1
ATOM 753 C CA . LEU A 1 90 ? 1.780 3.076 0.204 1.00 95.00 90 LEU A CA 1
ATOM 754 C C . LEU A 1 90 ? 2.051 2.881 1.695 1.00 95.00 90 LEU A C 1
ATOM 756 O O . LEU A 1 90 ? 1.093 2.714 2.451 1.00 95.00 90 LEU A O 1
ATOM 760 N N . LYS A 1 91 ? 3.314 2.899 2.144 1.00 93.75 91 LYS A N 1
ATOM 761 C CA . LYS A 1 91 ? 3.660 2.638 3.550 1.00 93.75 91 LYS A CA 1
ATOM 762 C C . LYS A 1 91 ? 2.944 3.583 4.528 1.00 93.75 91 LYS A C 1
ATOM 764 O O . LYS A 1 91 ? 2.311 3.070 5.450 1.00 93.75 91 LYS A O 1
ATOM 769 N N . PRO A 1 92 ? 2.919 4.916 4.321 1.00 94.81 92 PRO A N 1
ATOM 770 C CA . PRO A 1 92 ? 2.189 5.811 5.220 1.00 94.81 92 PRO A CA 1
ATOM 771 C C . PRO A 1 92 ? 0.686 5.502 5.278 1.00 94.81 92 PRO A C 1
ATOM 773 O O . PRO A 1 92 ? 0.068 5.570 6.340 1.00 94.81 92 PRO A O 1
ATOM 776 N N . SER A 1 93 ? 0.093 5.125 4.145 1.00 97.31 93 SER A N 1
ATOM 777 C CA . SER A 1 93 ? -1.326 4.776 4.054 1.00 97.31 93 SER A CA 1
ATOM 778 C C . SER A 1 93 ? -1.638 3.414 4.695 1.00 97.31 93 SE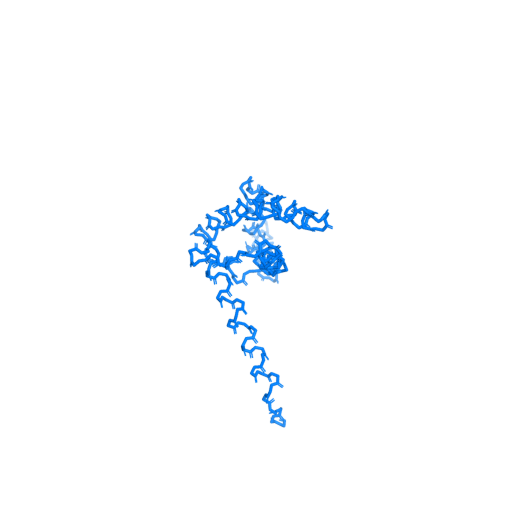R A C 1
ATOM 780 O O . SER A 1 93 ? -2.711 3.246 5.271 1.00 97.31 93 SER A O 1
ATOM 782 N N . LEU A 1 94 ? -0.705 2.455 4.664 1.00 96.19 94 LEU A N 1
ATOM 783 C CA . LEU A 1 94 ? -0.800 1.197 5.419 1.00 96.19 94 LEU A CA 1
ATOM 784 C C . LEU A 1 94 ? -0.778 1.450 6.931 1.00 96.19 94 LEU A C 1
ATOM 786 O O . LEU A 1 94 ? -1.603 0.893 7.657 1.00 96.19 94 LEU A O 1
ATOM 790 N N . ASP A 1 95 ? 0.113 2.327 7.396 1.00 95.38 95 ASP A N 1
ATOM 791 C CA . ASP A 1 95 ? 0.182 2.714 8.808 1.00 95.38 95 ASP A CA 1
ATOM 792 C C . ASP A 1 95 ? -1.105 3.452 9.231 1.00 95.38 95 ASP A C 1
ATOM 794 O O . ASP A 1 95 ? -1.677 3.179 10.289 1.00 95.38 95 ASP A O 1
ATOM 798 N N . ASN A 1 96 ? -1.627 4.339 8.374 1.00 97.50 96 ASN A N 1
ATOM 799 C CA . ASN A 1 96 ? -2.912 5.008 8.588 1.00 97.50 96 ASN A CA 1
ATOM 800 C C . ASN A 1 96 ? -4.089 4.030 8.653 1.00 97.50 96 ASN A C 1
ATOM 802 O O . ASN A 1 96 ? -4.975 4.220 9.486 1.00 97.50 96 ASN A O 1
ATOM 806 N N . TYR A 1 97 ? -4.109 2.999 7.808 1.00 98.06 97 TYR A N 1
ATOM 807 C CA . TYR A 1 97 ? -5.139 1.966 7.852 1.00 98.06 97 TYR A CA 1
ATOM 808 C C . TYR A 1 97 ? -5.129 1.227 9.194 1.00 98.06 97 TYR A C 1
ATOM 810 O O . TYR A 1 97 ? -6.184 1.035 9.794 1.00 98.06 97 TYR A O 1
ATOM 818 N N . GLU A 1 98 ? -3.950 0.890 9.725 1.00 96.50 98 GLU A N 1
ATOM 819 C CA . GLU A 1 98 ? -3.847 0.279 11.052 1.00 96.50 98 GLU A CA 1
ATOM 820 C C . GLU A 1 98 ? -4.380 1.211 12.154 1.00 96.50 98 GLU A C 1
ATOM 822 O O . GLU A 1 98 ? -5.104 0.765 13.044 1.00 96.50 98 GLU A O 1
ATOM 827 N N . LEU A 1 99 ? -4.102 2.517 12.069 1.00 97.62 99 LEU A N 1
ATOM 828 C CA . LEU A 1 99 ? -4.680 3.507 12.986 1.00 97.62 99 LEU A CA 1
ATOM 829 C C . LEU A 1 99 ? -6.208 3.584 12.877 1.00 97.62 99 LEU A C 1
ATOM 831 O O . LEU A 1 99 ? -6.875 3.661 13.905 1.00 97.62 99 LEU A O 1
ATOM 835 N N . VAL A 1 100 ? -6.760 3.543 11.662 1.00 98.38 100 VAL A N 1
ATOM 836 C CA . VAL A 1 100 ? -8.213 3.532 11.431 1.00 98.38 100 VAL A CA 1
ATOM 837 C C . VAL A 1 100 ? -8.855 2.296 12.058 1.00 98.38 100 VAL A C 1
ATOM 839 O O . VAL A 1 100 ? -9.871 2.417 12.735 1.00 98.38 100 VAL A O 1
ATOM 842 N N . LEU A 1 101 ? -8.253 1.115 11.900 1.00 98.06 101 LEU A N 1
ATOM 843 C CA . LEU A 1 101 ? -8.762 -0.103 12.533 1.00 98.06 101 LEU A CA 1
ATOM 844 C C . LEU A 1 101 ? -8.759 0.006 14.059 1.00 98.06 101 LEU A C 1
ATOM 846 O O . LEU A 1 101 ? -9.758 -0.333 14.687 1.00 98.06 101 LEU A O 1
ATOM 850 N N . ARG A 1 102 ? -7.690 0.558 14.650 1.00 97.62 102 ARG A N 1
ATOM 851 C CA . ARG A 1 102 ? -7.635 0.817 16.098 1.00 97.62 102 ARG A CA 1
ATOM 852 C C . ARG A 1 102 ? -8.704 1.813 16.552 1.00 97.62 102 ARG A C 1
ATOM 854 O O . ARG A 1 102 ? -9.289 1.606 17.602 1.00 97.62 102 ARG A O 1
ATOM 861 N N . GLN A 1 103 ? -8.974 2.870 15.782 1.00 97.38 103 GLN A N 1
ATOM 862 C CA . GLN A 1 103 ? -10.038 3.839 16.094 1.00 97.38 103 GLN A CA 1
ATOM 863 C C . GLN A 1 103 ? -11.436 3.210 16.093 1.00 97.38 103 GLN A C 1
ATOM 865 O O . GLN A 1 103 ? -12.318 3.696 16.791 1.00 97.38 103 GLN A O 1
ATOM 870 N N . LEU A 1 104 ? -11.629 2.151 15.305 1.00 97.94 104 LEU A N 1
ATOM 871 C CA . LEU A 1 104 ? -12.881 1.402 15.207 1.00 97.94 104 LEU A CA 1
ATOM 872 C C . LEU A 1 104 ? -12.935 0.190 16.151 1.00 97.94 104 LEU A C 1
ATOM 874 O O . LEU A 1 104 ? -13.872 -0.599 16.051 1.00 97.94 104 LEU A O 1
ATOM 878 N N . ASP A 1 105 ? -11.926 -0.001 17.010 1.00 97.94 105 ASP A N 1
ATOM 879 C CA . ASP A 1 105 ? -11.757 -1.195 17.850 1.00 97.94 105 ASP A CA 1
ATOM 880 C C . ASP A 1 105 ? -11.808 -2.518 17.054 1.00 97.94 105 ASP A C 1
ATOM 882 O O . ASP A 1 105 ? -12.278 -3.555 17.531 1.00 97.94 105 ASP A O 1
ATOM 886 N N . LEU A 1 106 ? -11.310 -2.497 15.813 1.00 96.81 106 LEU A N 1
ATOM 887 C CA . LEU A 1 106 ? -11.260 -3.659 14.930 1.00 96.81 106 LEU A CA 1
ATOM 888 C C . LEU A 1 106 ? -9.866 -4.298 14.921 1.00 96.81 106 LEU A C 1
ATOM 890 O O . LEU A 1 106 ? -8.853 -3.591 14.886 1.00 96.81 106 LEU A O 1
ATOM 894 N N . PRO A 1 107 ? -9.781 -5.640 14.885 1.00 95.81 107 PRO A N 1
ATOM 895 C CA . PRO A 1 107 ? -8.510 -6.317 14.693 1.00 95.81 107 PRO A CA 1
ATOM 896 C C . PRO A 1 107 ? -7.990 -6.108 13.266 1.00 95.81 107 PRO A C 1
ATOM 898 O O . PRO A 1 107 ? -8.751 -5.882 12.321 1.00 95.81 107 PRO A O 1
ATOM 901 N N . PHE A 1 108 ? -6.676 -6.251 13.097 1.00 93.69 108 PHE A N 1
ATOM 902 C CA . PHE A 1 108 ? -6.080 -6.298 11.767 1.00 93.69 108 PHE A CA 1
ATOM 903 C C . PHE A 1 108 ? -6.517 -7.579 11.027 1.00 93.69 108 PHE A C 1
ATOM 905 O O . PHE A 1 108 ? -6.434 -8.656 11.622 1.00 93.69 108 PHE A O 1
ATOM 912 N N . PRO A 1 109 ? -6.953 -7.510 9.753 1.00 92.56 109 PRO A N 1
ATOM 913 C CA . PRO A 1 109 ? -7.414 -8.689 9.018 1.00 92.56 109 PRO A CA 1
ATOM 914 C C . PRO A 1 109 ? -6.315 -9.746 8.835 1.00 92.56 109 PRO A C 1
ATOM 916 O O . PRO A 1 109 ? -5.216 -9.438 8.368 1.00 92.56 109 PRO A O 1
ATOM 919 N N . GLU A 1 110 ? -6.609 -11.011 9.143 1.00 90.44 110 GLU A N 1
ATOM 920 C CA . GLU A 1 110 ? -5.662 -12.120 8.934 1.00 90.44 110 GLU A CA 1
ATOM 921 C C . GLU A 1 110 ? -5.398 -12.391 7.442 1.00 90.44 110 GLU A C 1
ATOM 923 O O . GLU A 1 110 ? -4.277 -12.735 7.047 1.00 90.44 110 GLU A O 1
ATOM 928 N N . ASP A 1 111 ? -6.419 -12.192 6.606 1.00 91.06 111 ASP A N 1
ATOM 929 C CA . ASP A 1 111 ? -6.407 -12.369 5.152 1.00 91.06 111 ASP A CA 1
ATOM 930 C C . ASP A 1 111 ? -6.095 -11.064 4.398 1.00 91.06 111 ASP A C 1
ATOM 932 O O . ASP A 1 111 ? -6.494 -10.883 3.244 1.00 91.06 111 ASP A O 1
ATOM 936 N N . PHE A 1 112 ? -5.377 -10.140 5.048 1.00 93.50 112 PHE A N 1
ATOM 937 C CA . PHE A 1 112 ? -5.062 -8.831 4.489 1.00 93.50 112 PHE A CA 1
ATOM 938 C C . PHE A 1 112 ? -4.475 -8.921 3.075 1.00 93.50 112 PHE A C 1
ATOM 940 O O . PHE A 1 112 ? -3.455 -9.575 2.836 1.00 93.50 112 PHE A O 1
ATOM 947 N N . LYS A 1 113 ? -5.105 -8.208 2.136 1.00 92.62 113 LYS A N 1
ATOM 948 C CA . LYS A 1 113 ? -4.845 -8.330 0.695 1.00 92.62 113 LYS A CA 1
ATOM 949 C C . LYS A 1 113 ? -3.403 -8.005 0.318 1.00 92.62 113 LYS A C 1
ATOM 951 O O . LYS A 1 113 ? -2.835 -8.643 -0.561 1.00 92.62 113 LYS A O 1
ATOM 956 N N . LEU A 1 114 ? -2.771 -7.074 1.037 1.00 94.75 114 LEU A N 1
ATOM 957 C CA . LEU A 1 114 ? -1.382 -6.669 0.806 1.00 94.75 114 LEU A CA 1
ATOM 958 C C . LEU A 1 114 ? -0.397 -7.304 1.800 1.00 94.75 114 LEU A C 1
ATOM 960 O O . LEU A 1 114 ? 0.623 -6.705 2.143 1.00 94.75 114 LEU A O 1
ATOM 964 N N . LYS A 1 115 ? -0.668 -8.530 2.272 1.00 93.06 115 LYS A N 1
ATOM 965 C CA . LYS A 1 115 ? 0.186 -9.238 3.245 1.00 93.06 115 LYS A CA 1
ATOM 966 C C . LYS A 1 115 ? 1.658 -9.299 2.830 1.00 93.06 115 LYS A C 1
ATOM 968 O O . LYS A 1 115 ? 2.521 -9.083 3.674 1.00 93.06 115 LYS A O 1
ATOM 973 N N . ARG A 1 116 ? 1.949 -9.553 1.546 1.00 92.06 116 ARG A N 1
ATOM 974 C CA . ARG A 1 116 ? 3.330 -9.593 1.023 1.00 92.06 116 ARG A CA 1
ATOM 975 C C . ARG A 1 116 ? 4.042 -8.251 1.168 1.00 92.06 116 ARG A C 1
ATOM 977 O O . ARG A 1 116 ? 5.188 -8.220 1.597 1.00 92.06 116 ARG A O 1
ATOM 984 N N . LEU A 1 117 ? 3.348 -7.157 0.860 1.00 93.06 117 LEU A N 1
ATOM 985 C CA . LEU A 1 117 ? 3.901 -5.813 0.986 1.00 93.06 117 LEU A CA 1
ATOM 986 C C . LEU A 1 117 ? 4.162 -5.445 2.452 1.00 93.06 117 LEU A C 1
ATOM 988 O O . LEU A 1 117 ? 5.217 -4.918 2.791 1.00 93.06 117 LEU A O 1
ATOM 992 N N . ARG A 1 118 ? 3.225 -5.775 3.345 1.00 90.94 118 ARG A N 1
ATOM 993 C CA . ARG A 1 118 ? 3.398 -5.542 4.784 1.00 90.94 118 ARG A CA 1
ATOM 994 C C . ARG A 1 118 ? 4.577 -6.329 5.358 1.00 90.94 118 ARG A C 1
ATOM 996 O O . ARG A 1 118 ? 5.322 -5.809 6.180 1.00 90.94 118 ARG A O 1
ATOM 1003 N N . GLU A 1 119 ? 4.729 -7.580 4.938 1.00 91.81 119 GLU A N 1
ATOM 1004 C CA . GLU A 1 119 ? 5.846 -8.430 5.350 1.00 91.81 119 GLU A CA 1
ATOM 1005 C C . GLU A 1 119 ? 7.189 -7.877 4.856 1.00 91.81 119 GLU A C 1
ATOM 1007 O O . GLU A 1 119 ? 8.141 -7.820 5.628 1.00 91.81 119 GLU A O 1
ATOM 1012 N N . TYR A 1 120 ? 7.239 -7.384 3.614 1.00 91.25 120 TYR A N 1
ATOM 1013 C CA . TYR A 1 120 ? 8.418 -6.713 3.070 1.00 91.25 120 TYR A CA 1
ATOM 1014 C C . TYR A 1 120 ? 8.859 -5.523 3.936 1.00 91.25 120 TYR A C 1
ATOM 1016 O O . TYR A 1 120 ? 10.028 -5.452 4.312 1.00 91.25 120 TYR A O 1
ATOM 1024 N N . TYR A 1 121 ? 7.940 -4.628 4.322 1.00 90.06 121 TYR A N 1
ATOM 1025 C CA . TYR A 1 121 ? 8.303 -3.498 5.188 1.00 90.06 121 TYR A CA 1
ATOM 1026 C C . TYR A 1 121 ? 8.730 -3.915 6.584 1.00 90.06 121 TYR A C 1
ATOM 1028 O O . TYR A 1 121 ? 9.684 -3.342 7.099 1.00 90.06 121 TYR A O 1
ATOM 1036 N N . ARG A 1 122 ? 8.083 -4.925 7.177 1.00 88.38 122 ARG A N 1
ATOM 1037 C CA . ARG A 1 122 ? 8.494 -5.424 8.495 1.00 88.38 122 ARG A CA 1
ATOM 1038 C C . ARG A 1 122 ? 9.939 -5.911 8.466 1.00 88.38 122 ARG A C 1
ATOM 1040 O O . ARG A 1 122 ? 10.740 -5.498 9.295 1.00 88.38 122 ARG A O 1
ATOM 1047 N N . GLN A 1 123 ? 10.281 -6.738 7.479 1.00 89.88 123 GLN A N 1
ATOM 1048 C CA . GLN A 1 123 ? 11.647 -7.230 7.319 1.00 89.88 123 GLN A CA 1
ATOM 1049 C C . GLN A 1 123 ? 12.620 -6.074 7.075 1.00 89.88 123 GLN A C 1
ATOM 1051 O O . GLN A 1 123 ? 13.698 -6.055 7.659 1.00 89.88 123 GLN A O 1
ATOM 1056 N N . ARG A 1 124 ? 12.245 -5.091 6.246 1.00 86.56 124 ARG A N 1
ATOM 1057 C CA . ARG A 1 124 ? 13.083 -3.917 5.964 1.00 86.56 124 ARG A CA 1
ATOM 1058 C C . ARG A 1 124 ? 13.385 -3.110 7.231 1.00 86.56 124 ARG A C 1
ATOM 1060 O O . ARG A 1 124 ? 14.547 -2.815 7.486 1.00 86.56 124 ARG A O 1
ATOM 1067 N N . GLU A 1 125 ? 12.369 -2.821 8.039 1.00 87.69 125 GLU A N 1
ATOM 1068 C CA . GLU A 1 125 ? 12.506 -2.109 9.317 1.00 87.69 125 GLU A CA 1
ATOM 1069 C C . GLU A 1 125 ? 13.368 -2.901 10.320 1.00 87.69 125 GLU A C 1
ATOM 1071 O O . GLU A 1 125 ? 14.226 -2.327 10.990 1.00 87.69 125 GLU A O 1
ATOM 1076 N N . GLU A 1 126 ? 13.203 -4.227 10.392 1.00 89.12 126 GLU A N 1
ATOM 1077 C CA . GLU A 1 126 ? 14.045 -5.107 11.217 1.00 89.12 126 GLU A CA 1
ATOM 1078 C C . GLU A 1 126 ? 15.516 -5.073 10.772 1.00 89.12 126 GLU A C 1
ATOM 1080 O O . GLU A 1 126 ? 16.414 -4.934 11.606 1.00 89.12 126 GLU A O 1
ATOM 1085 N N . TRP A 1 127 ? 15.779 -5.148 9.463 1.00 85.31 127 TRP A N 1
ATOM 1086 C CA . TRP A 1 127 ? 17.128 -5.032 8.906 1.00 85.31 127 TRP A CA 1
ATOM 1087 C C . TRP A 1 127 ? 17.762 -3.675 9.221 1.00 85.31 127 TRP A C 1
ATOM 1089 O O . TRP A 1 127 ? 18.898 -3.629 9.694 1.00 85.31 127 TRP A O 1
ATOM 1099 N N . GLU A 1 128 ? 17.035 -2.580 8.997 1.00 87.81 128 GLU A N 1
ATOM 1100 C CA . GLU A 1 128 ? 17.487 -1.217 9.302 1.00 87.81 128 GLU A CA 1
ATOM 1101 C C . GLU A 1 128 ? 17.797 -1.050 10.798 1.00 87.81 128 GLU A C 1
ATOM 1103 O O . GLU A 1 128 ? 18.844 -0.506 11.166 1.00 87.81 128 GLU A O 1
ATOM 1108 N N . TYR A 1 129 ? 16.944 -1.594 11.671 1.00 87.50 129 TYR A N 1
ATOM 1109 C CA . TYR A 1 129 ? 17.171 -1.597 13.113 1.00 87.50 129 TYR A CA 1
ATOM 1110 C C . TYR A 1 129 ? 18.457 -2.344 13.484 1.00 87.50 129 TYR A C 1
ATOM 1112 O O . TYR A 1 129 ? 19.298 -1.790 14.192 1.00 87.50 129 TYR A O 1
ATOM 1120 N N . LEU A 1 130 ? 18.669 -3.559 12.971 1.00 87.81 130 LEU A N 1
ATOM 1121 C CA . LEU A 1 130 ? 19.876 -4.345 13.256 1.00 87.81 130 LEU A CA 1
ATOM 1122 C C . LEU A 1 130 ? 21.159 -3.640 12.789 1.00 87.81 130 LEU A C 1
ATOM 1124 O O . LEU A 1 130 ? 22.163 -3.647 13.506 1.00 87.81 130 LEU A O 1
ATOM 1128 N N . GLN A 1 131 ? 21.128 -2.982 11.627 1.00 85.00 131 GLN A N 1
ATOM 1129 C CA . GLN A 1 131 ? 22.259 -2.186 11.140 1.00 85.00 131 GLN A CA 1
ATOM 1130 C C . GLN A 1 131 ? 22.537 -0.982 12.047 1.00 85.00 131 GLN A C 1
ATOM 1132 O O . GLN A 1 131 ? 23.696 -0.700 12.342 1.00 85.00 131 GLN A O 1
ATOM 1137 N N . SER A 1 132 ? 21.495 -0.323 12.568 1.00 80.94 132 SER A N 1
ATOM 1138 C CA . SER A 1 132 ? 21.650 0.806 13.500 1.00 80.94 132 SER A CA 1
ATOM 1139 C C . SER A 1 132 ? 22.272 0.420 14.851 1.00 80.94 132 SER A C 1
ATOM 1141 O O . SER A 1 132 ? 22.891 1.257 15.504 1.00 80.94 132 SER A O 1
ATOM 1143 N N . GLN A 1 133 ? 22.121 -0.843 15.269 1.00 78.75 133 GLN A N 1
ATOM 1144 C CA . GLN A 1 133 ? 22.662 -1.378 16.525 1.00 78.75 133 GLN A CA 1
ATOM 1145 C C . GLN A 1 133 ? 24.051 -2.012 16.361 1.00 78.75 133 GLN A C 1
ATOM 1147 O O . GLN A 1 133 ? 24.695 -2.347 17.356 1.00 78.75 133 GLN A O 1
ATOM 1152 N N . THR A 1 134 ? 24.525 -2.199 15.125 1.00 72.19 134 THR A N 1
ATOM 1153 C CA . THR A 1 134 ? 25.844 -2.779 14.865 1.00 72.19 134 THR A CA 1
ATOM 1154 C C . THR A 1 134 ? 26.900 -1.685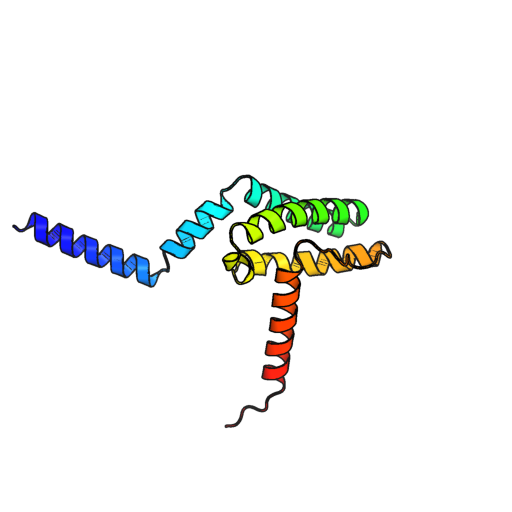 15.054 1.00 72.19 134 THR A C 1
ATOM 1156 O O . THR A 1 134 ? 26.872 -0.690 14.328 1.00 72.19 134 THR A O 1
ATOM 1159 N N . PRO A 1 135 ? 27.842 -1.813 16.009 1.00 62.53 135 PRO A N 1
ATOM 1160 C CA . PRO A 1 135 ? 28.910 -0.835 16.159 1.00 62.53 135 PRO A CA 1
ATOM 1161 C C . PRO A 1 135 ? 29.716 -0.786 14.864 1.00 62.53 135 PRO A C 1
ATOM 1163 O O . PRO A 1 135 ? 30.191 -1.827 14.402 1.00 62.53 135 PRO A O 1
ATOM 1166 N N . SER A 1 136 ? 29.876 0.410 14.290 1.00 62.66 136 SER A N 1
ATOM 1167 C CA . SER A 1 136 ? 30.752 0.619 13.137 1.00 62.66 136 SER A CA 1
ATOM 1168 C C . SER A 1 136 ? 32.148 0.122 13.506 1.00 62.66 136 SER A C 1
ATOM 1170 O O . SER A 1 136 ? 32.864 0.746 14.291 1.00 62.66 136 SER A O 1
ATOM 1172 N N . SER A 1 137 ? 32.505 -1.053 13.000 1.00 61.00 137 SER A N 1
ATOM 1173 C CA . SER A 1 137 ? 33.833 -1.618 13.177 1.00 61.00 137 SER A CA 1
ATOM 1174 C C . SER A 1 137 ? 34.747 -0.906 12.189 1.00 61.00 137 SER A C 1
ATOM 1176 O O . SER A 1 137 ? 34.794 -1.312 11.0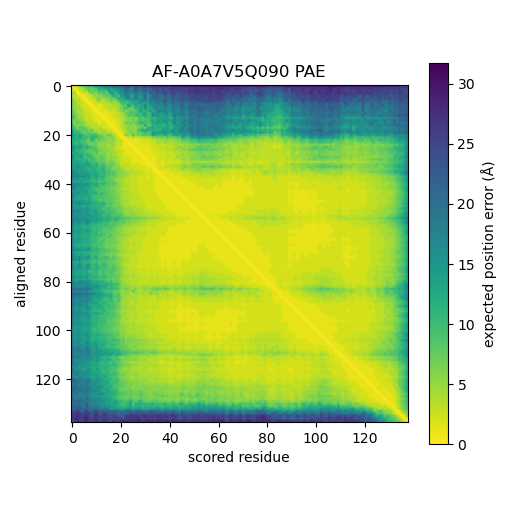38 1.00 61.00 137 SER A O 1
ATOM 1178 N N . GLN A 1 138 ? 35.376 0.168 12.685 1.00 49.53 138 GLN A N 1
ATOM 1179 C CA . GLN A 1 138 ? 36.526 0.925 12.156 1.00 49.53 138 GLN A CA 1
ATOM 1180 C C . GLN A 1 138 ? 36.512 1.320 10.674 1.00 49.53 138 GLN A C 1
ATOM 1182 O O . GLN A 1 138 ? 36.715 0.455 9.798 1.00 49.53 138 GLN A O 1
#

Foldseek 3Di:
DVVVVVVVVVVVVVVVVCVVVVVVVVVVVVVLCPDPLNVQLVVLLVVLVVCVVVVNLVSSLVSPLVSLVSVLVSCVVPVVCLPPVSLVVCVVSVVSNVVSCVVVVHDDDPVRSVVVSVVVVVVVVVVVVVVVPDPPPD

Solvent-accessible surface area (backbone atoms only — not comparable to full-atom values): 7601 Å² total; per-residue (Å²): 110,68,74,58,52,56,53,51,53,50,50,54,51,52,53,53,53,38,64,74,70,44,42,68,60,56,49,54,51,49,58,52,52,68,32,69,63,46,45,47,24,53,52,27,43,53,49,13,56,51,29,42,75,70,71,35,40,70,60,14,48,55,29,37,52,58,16,35,57,45,45,31,56,50,38,72,76,37,60,76,42,58,85,30,69,78,39,57,71,41,50,68,58,53,55,48,48,54,50,34,31,55,76,69,76,41,79,83,67,91,80,43,64,53,49,69,49,55,50,51,51,52,52,50,53,52,52,53,50,54,56,73,71,50,75,85,80,126

pLDDT: mean 88.6, std 10.7, range [49.53, 98.75]

Mean predicted aligned error: 7.24 Å